Protein AF-A0A932Q8T8-F1 (afdb_monomer_lite)

Structure (mmCIF, N/CA/C/O backbone):
data_AF-A0A932Q8T8-F1
#
_entry.id   AF-A0A932Q8T8-F1
#
loop_
_atom_site.group_PDB
_atom_site.id
_atom_site.type_symbol
_atom_site.label_atom_id
_atom_site.label_alt_id
_atom_site.label_comp_id
_atom_site.label_asym_id
_atom_site.label_entity_id
_atom_site.label_seq_id
_atom_site.pdbx_PDB_ins_code
_atom_site.Cartn_x
_atom_site.Cartn_y
_atom_site.Cartn_z
_atom_site.occupan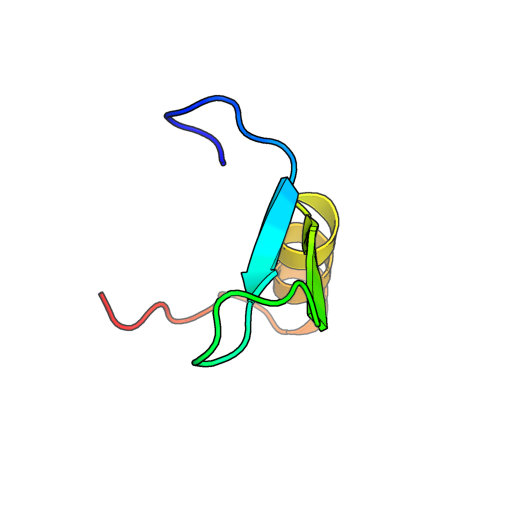cy
_atom_site.B_iso_or_equiv
_atom_site.auth_seq_id
_atom_site.auth_comp_id
_atom_site.auth_asym_id
_atom_site.auth_atom_id
_atom_site.pdbx_PDB_model_num
ATOM 1 N N . MET A 1 1 ? -9.314 2.572 -8.867 1.00 67.50 1 MET A N 1
ATOM 2 C CA . MET A 1 1 ? -8.360 3.647 -9.219 1.00 67.50 1 MET A CA 1
ATOM 3 C C . MET A 1 1 ? -8.439 4.025 -10.690 1.00 67.50 1 MET A C 1
ATOM 5 O O . MET A 1 1 ? -8.920 5.105 -10.974 1.00 67.50 1 MET A O 1
ATOM 9 N N . LEU A 1 2 ? -8.074 3.148 -11.632 1.00 82.81 2 LEU A N 1
ATOM 10 C CA . LEU A 1 2 ? -8.006 3.501 -13.060 1.00 82.81 2 LEU A CA 1
ATOM 11 C C . LEU A 1 2 ? -9.366 3.815 -13.715 1.00 82.81 2 LEU A C 1
ATOM 13 O O . LEU A 1 2 ? -9.552 4.917 -14.220 1.00 82.81 2 LEU A O 1
ATOM 17 N N . ALA A 1 3 ? -10.328 2.883 -13.660 1.00 90.06 3 ALA A N 1
ATOM 18 C CA . ALA A 1 3 ? -11.632 3.042 -14.323 1.00 90.06 3 ALA A CA 1
ATOM 19 C C . ALA A 1 3 ? -12.403 4.278 -13.826 1.00 90.06 3 ALA A C 1
ATOM 21 O O . ALA A 1 3 ? -12.962 5.031 -14.615 1.00 90.06 3 ALA A O 1
ATOM 22 N N . ASN A 1 4 ? -12.337 4.530 -12.516 1.00 93.19 4 ASN A N 1
ATOM 23 C CA . ASN A 1 4 ? -13.008 5.660 -11.868 1.00 93.19 4 ASN A CA 1
ATOM 24 C C . ASN A 1 4 ? -12.093 6.890 -11.683 1.00 93.19 4 ASN A C 1
ATOM 26 O O . ASN A 1 4 ? -12.485 7.833 -11.008 1.00 93.19 4 ASN A O 1
ATOM 30 N N . ARG A 1 5 ? -10.863 6.878 -12.225 1.00 92.19 5 ARG A N 1
ATOM 31 C CA . ARG A 1 5 ? -9.829 7.931 -12.061 1.00 92.19 5 ARG A CA 1
ATOM 32 C C . ARG A 1 5 ? -9.550 8.364 -10.607 1.00 92.19 5 ARG A C 1
ATOM 34 O O . ARG A 1 5 ? -9.193 9.506 -10.336 1.00 92.19 5 ARG A O 1
ATOM 41 N N . ILE A 1 6 ? -9.669 7.431 -9.670 1.00 93.88 6 ILE A N 1
ATOM 42 C CA . ILE A 1 6 ? -9.391 7.614 -8.241 1.00 93.88 6 ILE A CA 1
ATOM 43 C C . ILE A 1 6 ? -7.897 7.377 -7.975 1.00 93.88 6 ILE A C 1
ATOM 45 O O . ILE A 1 6 ? -7.388 6.316 -8.328 1.00 93.88 6 ILE A O 1
ATOM 49 N N . HIS A 1 7 ? -7.211 8.317 -7.319 1.00 93.62 7 HIS A N 1
ATOM 50 C CA . HIS A 1 7 ? -5.784 8.193 -6.958 1.00 93.62 7 HIS A CA 1
ATOM 51 C C . HIS A 1 7 ? -5.533 7.538 -5.595 1.00 93.62 7 HIS A C 1
ATOM 53 O O . HIS A 1 7 ? -4.461 6.977 -5.367 1.00 93.62 7 HIS A O 1
ATOM 59 N N . ALA A 1 8 ? -6.508 7.610 -4.692 1.00 96.31 8 ALA A N 1
ATOM 60 C CA . ALA A 1 8 ? -6.390 7.114 -3.331 1.00 96.31 8 ALA A CA 1
ATOM 61 C C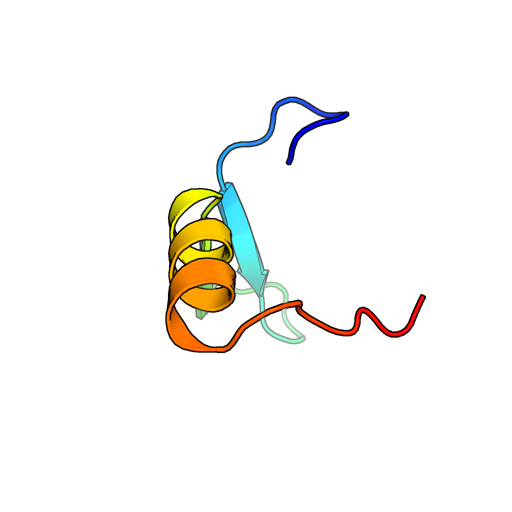 . ALA A 1 8 ? -7.742 6.617 -2.818 1.00 96.31 8 ALA A C 1
ATOM 63 O O . ALA A 1 8 ? -8.782 7.177 -3.163 1.00 96.31 8 ALA A O 1
ATOM 64 N N . ILE A 1 9 ? -7.719 5.567 -2.006 1.00 96.19 9 ILE A N 1
ATOM 65 C CA . ILE A 1 9 ? -8.901 4.969 -1.385 1.00 96.19 9 ILE A CA 1
ATOM 66 C C . ILE A 1 9 ? -8.673 4.955 0.133 1.00 96.19 9 ILE A C 1
ATOM 68 O O . ILE A 1 9 ? -7.621 4.474 0.565 1.00 96.19 9 ILE A O 1
ATOM 72 N N . PRO A 1 10 ? -9.603 5.480 0.953 1.00 97.19 10 PRO A N 1
ATOM 73 C CA . PRO A 1 10 ? -9.492 5.381 2.402 1.00 97.19 10 PRO A CA 1
ATOM 74 C C . PRO A 1 10 ? -9.710 3.933 2.851 1.00 97.19 10 PRO A C 1
ATOM 76 O O . PRO A 1 10 ? -10.622 3.255 2.380 1.00 97.19 10 PRO A O 1
ATOM 79 N N . ILE A 1 11 ? -8.881 3.477 3.783 1.00 97.56 11 ILE A N 1
ATOM 80 C CA . ILE A 1 11 ? -9.090 2.226 4.510 1.00 97.56 11 ILE A CA 1
ATOM 81 C C . ILE A 1 11 ? -9.864 2.595 5.768 1.00 97.56 11 ILE A C 1
ATOM 83 O O . ILE A 1 11 ? -9.442 3.483 6.514 1.00 97.56 11 ILE A O 1
ATOM 87 N N . VAL A 1 12 ? -10.999 1.938 5.980 1.00 98.44 12 VAL A N 1
ATOM 88 C CA . VAL A 1 12 ? -11.884 2.204 7.114 1.00 98.44 12 VAL A CA 1
ATOM 89 C C . VAL A 1 12 ? -12.032 0.973 7.999 1.00 98.44 12 VAL A C 1
ATOM 91 O O . VAL A 1 12 ? -11.899 -0.154 7.523 1.00 98.44 12 VAL A O 1
ATOM 94 N N . ASP A 1 13 ? -12.288 1.198 9.285 1.00 98.31 13 ASP A N 1
ATOM 95 C CA . ASP A 1 13 ? -12.696 0.146 10.217 1.00 98.31 13 ASP A CA 1
ATOM 96 C C . ASP A 1 13 ? -14.195 -0.201 10.076 1.00 98.31 13 ASP A C 1
ATOM 98 O O . ASP A 1 13 ? -14.912 0.337 9.226 1.00 98.31 13 ASP A O 1
ATOM 102 N N . SER A 1 14 ? -14.690 -1.109 10.924 1.00 98.25 14 SER A N 1
ATOM 103 C CA . SER A 1 14 ? -16.101 -1.526 10.946 1.00 98.25 14 SER A CA 1
ATOM 104 C C . SER A 1 14 ? -17.080 -0.408 11.320 1.00 98.25 14 SER A C 1
ATOM 106 O O . SER A 1 14 ? -18.268 -0.502 11.019 1.00 98.25 14 SER A O 1
ATOM 108 N N . GLU A 1 15 ? -16.603 0.647 11.977 1.00 98.50 15 GLU A N 1
ATOM 109 C CA . GLU A 1 15 ? -17.390 1.822 12.357 1.00 98.50 15 GLU A CA 1
ATOM 110 C C . GLU A 1 15 ? -17.256 2.959 11.323 1.00 98.50 15 GLU A C 1
ATOM 112 O O . GLU A 1 15 ? -17.691 4.080 11.578 1.00 98.50 15 GLU A O 1
ATOM 117 N N . HIS A 1 16 ? -16.691 2.675 10.141 1.00 97.69 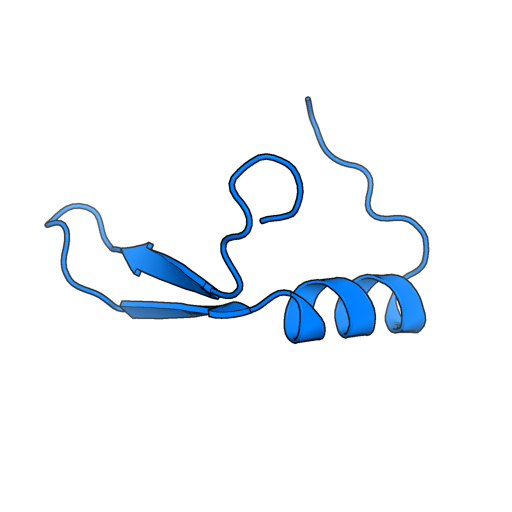16 HIS A N 1
ATOM 118 C CA . HIS A 1 16 ? -16.418 3.629 9.060 1.00 97.69 16 HIS A CA 1
ATOM 119 C C . HIS A 1 16 ? -15.438 4.755 9.431 1.00 97.69 16 HIS A C 1
ATOM 121 O O . HIS A 1 16 ? -15.398 5.793 8.762 1.00 97.69 16 HIS A O 1
ATOM 127 N N . ARG A 1 17 ? -14.607 4.574 10.463 1.00 98.38 17 ARG A N 1
ATOM 128 C CA . ARG A 1 17 ? -13.535 5.528 10.774 1.00 98.38 17 ARG A CA 1
ATOM 129 C C . ARG A 1 17 ? -12.340 5.270 9.870 1.00 98.38 17 ARG A C 1
ATOM 131 O O . ARG A 1 17 ? -11.963 4.125 9.639 1.00 98.38 17 ARG A O 1
ATOM 138 N N . ILE A 1 18 ? -11.724 6.340 9.369 1.00 98.31 18 ILE A N 1
ATOM 139 C CA . ILE A 1 18 ? -10.528 6.244 8.524 1.00 98.31 18 ILE A CA 1
ATOM 140 C C . ILE A 1 18 ? -9.347 5.794 9.383 1.00 98.31 18 ILE A C 1
ATOM 142 O O . ILE A 1 18 ? -8.953 6.491 10.316 1.00 98.31 18 ILE A O 1
ATOM 146 N N . ILE A 1 19 ? -8.760 4.657 9.021 1.00 98.44 19 ILE A N 1
ATOM 147 C CA . ILE A 1 19 ? -7.572 4.086 9.670 1.00 98.44 19 ILE A CA 1
ATOM 148 C C . ILE A 1 19 ? -6.338 4.096 8.760 1.00 98.44 19 ILE A C 1
ATOM 150 O O . ILE A 1 19 ? -5.242 3.754 9.193 1.00 98.44 19 ILE A O 1
ATOM 154 N N . GLY A 1 20 ? -6.491 4.495 7.497 1.00 98.12 20 GLY A N 1
ATOM 155 C CA . GLY A 1 20 ? -5.383 4.581 6.554 1.00 98.12 20 GLY A CA 1
ATOM 156 C C . GLY A 1 20 ? -5.811 5.028 5.163 1.00 98.12 2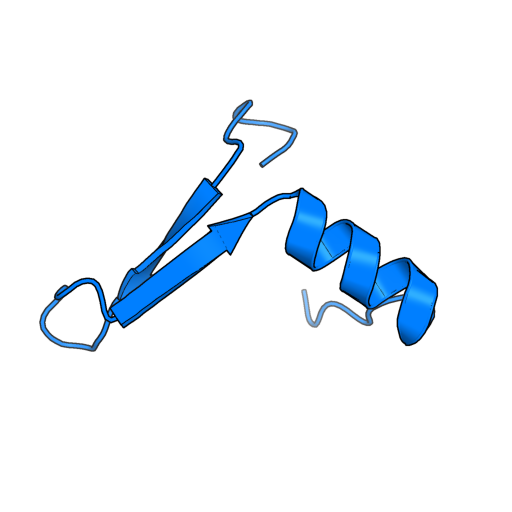0 GLY A C 1
ATOM 157 O O . GLY A 1 20 ? -6.983 5.299 4.903 1.00 98.12 20 GLY A O 1
ATOM 158 N N . ILE A 1 21 ? -4.839 5.099 4.254 1.00 97.62 21 ILE A N 1
ATOM 159 C CA . ILE A 1 21 ? -5.038 5.453 2.847 1.00 97.62 21 ILE A CA 1
ATOM 160 C C . ILE A 1 21 ? -4.220 4.485 1.992 1.00 97.62 21 ILE A C 1
ATOM 162 O O . ILE A 1 21 ? -3.046 4.262 2.271 1.00 97.62 21 ILE A O 1
ATOM 166 N N . LEU A 1 22 ? -4.831 3.946 0.937 1.00 96.31 22 LEU A N 1
ATOM 167 C CA . LEU A 1 22 ? -4.155 3.187 -0.111 1.00 96.31 22 LEU A CA 1
ATOM 168 C C . LEU A 1 22 ? -4.072 4.039 -1.379 1.00 96.31 22 LEU A C 1
ATOM 170 O O . LEU A 1 22 ? -5.107 4.428 -1.925 1.00 96.31 22 LEU A O 1
ATOM 174 N N . THR A 1 23 ? -2.863 4.318 -1.871 1.00 96.56 23 THR A N 1
ATOM 175 C CA . THR A 1 23 ? -2.648 5.091 -3.106 1.00 96.56 23 THR A CA 1
ATOM 176 C C . THR A 1 23 ? -2.265 4.205 -4.290 1.00 96.56 23 THR A C 1
ATOM 178 O O . THR A 1 23 ? -1.809 3.072 -4.127 1.00 96.56 23 THR A O 1
ATOM 181 N N . SER A 1 24 ? -2.418 4.719 -5.514 1.00 93.94 24 SER A N 1
ATOM 182 C CA . SER A 1 24 ? -1.962 4.015 -6.723 1.00 93.94 24 SER A CA 1
ATOM 183 C C . SER A 1 24 ? -0.454 3.759 -6.714 1.00 93.94 24 SER A C 1
ATOM 185 O O . SER A 1 24 ? 0.006 2.751 -7.246 1.00 93.94 24 SER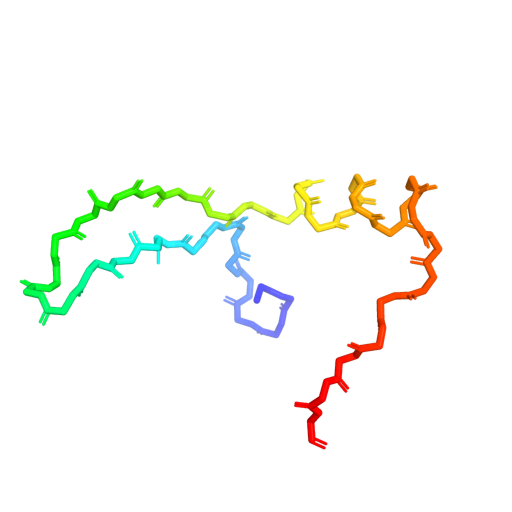 A O 1
ATOM 187 N N . THR A 1 25 ? 0.314 4.643 -6.073 1.00 94.75 25 THR A N 1
ATOM 188 C CA . THR A 1 25 ? 1.763 4.498 -5.902 1.00 94.75 25 THR A CA 1
ATOM 189 C C . THR A 1 25 ? 2.112 3.349 -4.962 1.00 94.75 25 THR A C 1
ATOM 191 O O . THR A 1 25 ? 3.069 2.627 -5.229 1.00 94.75 25 THR A O 1
ATOM 194 N N . ASP A 1 26 ? 1.333 3.133 -3.897 1.00 94.62 26 ASP A N 1
ATOM 195 C CA . ASP A 1 26 ? 1.543 1.996 -2.994 1.00 94.62 26 ASP A CA 1
ATOM 196 C C . ASP A 1 26 ? 1.354 0.663 -3.727 1.00 94.62 26 ASP A C 1
ATOM 198 O O . ASP A 1 26 ? 2.175 -0.240 -3.570 1.00 94.62 26 ASP A O 1
ATOM 202 N N . ILE A 1 27 ? 0.330 0.570 -4.586 1.00 92.50 27 ILE A N 1
ATOM 203 C CA . ILE A 1 27 ? 0.088 -0.609 -5.432 1.00 92.50 27 ILE A CA 1
ATOM 204 C C . ILE A 1 27 ? 1.258 -0.824 -6.395 1.00 92.50 27 ILE A C 1
ATOM 206 O O . ILE A 1 27 ? 1.787 -1.930 -6.479 1.00 92.50 27 ILE A O 1
ATOM 210 N N . LEU A 1 28 ? 1.705 0.228 -7.091 1.00 92.88 28 LEU A N 1
ATOM 211 C CA . LEU A 1 28 ? 2.837 0.129 -8.015 1.00 92.88 28 LEU A CA 1
ATOM 212 C C . LEU A 1 28 ? 4.106 -0.344 -7.294 1.00 92.88 28 LEU A C 1
ATOM 214 O O . LEU A 1 28 ? 4.794 -1.242 -7.776 1.00 92.88 28 LEU A O 1
ATOM 218 N N . ARG A 1 29 ? 4.393 0.228 -6.119 1.00 94.25 29 ARG A N 1
ATOM 219 C CA . ARG A 1 29 ? 5.534 -0.167 -5.288 1.00 94.25 29 ARG A CA 1
ATOM 220 C C . ARG A 1 29 ? 5.438 -1.638 -4.887 1.00 94.25 29 ARG A C 1
ATOM 222 O O . ARG A 1 29 ? 6.437 -2.344 -4.983 1.00 94.25 29 ARG A O 1
ATOM 229 N N . ALA A 1 30 ? 4.254 -2.106 -4.491 1.00 92.62 30 ALA A N 1
ATOM 230 C CA . ALA A 1 30 ? 4.037 -3.500 -4.122 1.00 92.62 30 ALA A CA 1
ATOM 231 C C . ALA A 1 30 ? 4.296 -4.461 -5.293 1.00 92.62 30 ALA A C 1
ATOM 233 O O . ALA A 1 30 ? 4.995 -5.452 -5.093 1.00 92.62 30 ALA A O 1
ATOM 234 N N . VAL A 1 31 ? 3.814 -4.142 -6.502 1.00 92.56 31 VAL A N 1
ATOM 235 C CA . VAL A 1 31 ? 4.044 -4.951 -7.717 1.00 92.56 31 VAL A CA 1
ATOM 236 C C . VAL A 1 31 ? 5.530 -5.012 -8.075 1.00 92.56 31 VAL A C 1
ATOM 238 O O . VAL A 1 31 ? 6.056 -6.077 -8.385 1.00 92.56 31 VAL A O 1
ATOM 241 N N . VAL A 1 32 ? 6.230 -3.876 -8.012 1.00 94.62 32 VAL A N 1
ATOM 242 C CA . VAL A 1 32 ? 7.666 -3.819 -8.330 1.00 94.62 32 VAL A CA 1
ATOM 243 C C . VAL A 1 32 ? 8.493 -4.622 -7.322 1.00 94.62 32 VAL A C 1
ATOM 245 O O . VAL A 1 32 ? 9.470 -5.257 -7.705 1.00 94.62 32 VAL A O 1
ATOM 248 N N . GLN A 1 33 ? 8.115 -4.600 -6.043 1.00 93.62 33 GLN A N 1
ATOM 249 C CA . GLN A 1 33 ? 8.877 -5.254 -4.976 1.00 93.62 33 GLN A CA 1
ATOM 250 C C . GLN A 1 33 ? 8.564 -6.745 -4.818 1.00 93.62 33 GLN A C 1
ATOM 252 O O . GLN A 1 33 ? 9.460 -7.507 -4.470 1.00 93.62 33 GLN A O 1
ATOM 257 N N . ASN A 1 34 ? 7.316 -7.159 -5.047 1.00 89.56 34 ASN A N 1
ATOM 258 C CA . ASN A 1 34 ? 6.844 -8.509 -4.715 1.00 89.56 34 ASN A CA 1
ATOM 259 C C . ASN A 1 34 ? 6.442 -9.330 -5.949 1.00 89.56 34 ASN A C 1
ATOM 261 O O . ASN A 1 34 ? 6.053 -10.486 -5.811 1.00 89.56 34 ASN A O 1
ATOM 265 N N . GLY A 1 35 ? 6.556 -8.761 -7.152 1.00 84.00 35 GLY A N 1
ATOM 266 C CA . GLY A 1 35 ? 6.110 -9.400 -8.384 1.00 84.00 35 GLY A CA 1
ATOM 267 C C . GLY A 1 35 ? 4.599 -9.255 -8.614 1.00 84.00 35 GLY A C 1
ATOM 268 O O . GLY A 1 35 ? 3.938 -8.433 -7.972 1.00 84.00 35 GLY A O 1
ATOM 269 N N . PRO A 1 36 ? 4.040 -10.009 -9.577 1.00 83.81 36 PRO A N 1
ATOM 270 C CA . PRO A 1 36 ? 2.618 -9.954 -9.894 1.00 83.81 36 PRO A CA 1
ATOM 271 C C .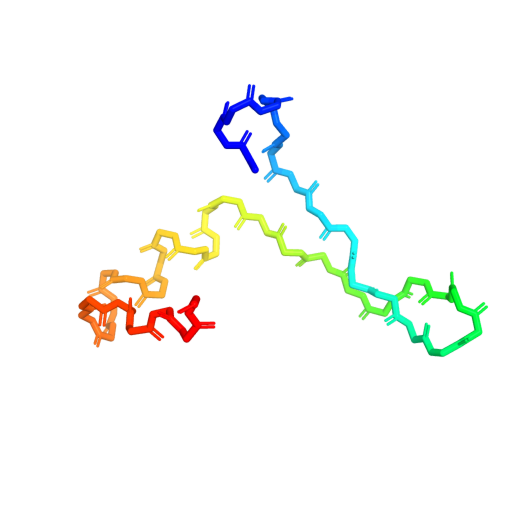 PRO A 1 36 ? 1.768 -10.238 -8.652 1.00 83.81 36 PRO A C 1
ATOM 273 O O . PRO A 1 36 ? 1.954 -11.251 -7.984 1.00 83.81 36 PRO A O 1
ATOM 276 N N . ILE A 1 37 ? 0.827 -9.342 -8.351 1.00 82.56 37 ILE A N 1
ATOM 277 C CA . ILE A 1 37 ? -0.124 -9.546 -7.257 1.00 82.56 37 ILE A CA 1
ATOM 278 C C . ILE A 1 37 ? -1.210 -10.493 -7.767 1.00 82.56 37 ILE A C 1
ATOM 280 O O . ILE A 1 37 ? -1.948 -10.142 -8.690 1.00 82.56 37 ILE A O 1
ATOM 284 N N . GLU A 1 38 ? -1.329 -11.671 -7.159 1.00 83.12 38 GLU A N 1
ATOM 285 C CA . GLU A 1 38 ? -2.506 -12.518 -7.346 1.00 83.12 38 GLU A CA 1
ATOM 286 C C . GLU A 1 38 ? -3.696 -11.864 -6.643 1.00 83.12 38 GLU A C 1
ATOM 288 O O . GLU A 1 38 ? -3.791 -11.809 -5.415 1.00 83.12 38 GLU A O 1
ATOM 293 N N . LEU A 1 39 ? -4.593 -11.306 -7.451 1.00 77.00 39 LEU A N 1
ATOM 294 C CA . LEU A 1 39 ? -5.867 -10.794 -6.981 1.00 77.00 39 LEU A CA 1
ATOM 295 C C . LEU A 1 39 ? -6.862 -11.950 -7.000 1.00 77.00 39 LEU A C 1
ATOM 297 O O . LEU A 1 39 ? -7.139 -12.520 -8.052 1.00 77.00 39 LEU A O 1
ATOM 301 N N . TRP A 1 40 ? -7.387 -12.281 -5.826 1.00 71.81 40 TRP A N 1
ATOM 302 C CA . TRP A 1 40 ? -8.466 -13.245 -5.655 1.00 71.81 40 TRP A CA 1
ATOM 303 C C . TRP A 1 40 ? -9.767 -12.554 -6.078 1.00 71.81 40 TRP A C 1
ATOM 305 O O . TRP A 1 40 ? -10.448 -11.946 -5.251 1.00 71.81 40 TRP A O 1
ATOM 315 N N . VAL A 1 41 ? -10.025 -12.540 -7.386 1.00 59.78 41 VAL A N 1
ATOM 316 C CA . VAL A 1 41 ? -11.259 -12.027 -8.008 1.00 59.78 41 VAL A CA 1
ATOM 317 C C . VAL A 1 41 ? -12.207 -13.161 -8.347 1.00 59.78 41 VAL A C 1
ATOM 319 O O . VAL A 1 41 ? -11.715 -14.222 -8.787 1.00 59.78 41 VAL A O 1
#

pLDDT: mean 91.3, std 8.84, range [59.78, 98.5]

Foldseek 3Di:
DPVVPDQKDFDADPVRHGPGIDGPVNVVVCCVVPNDDDDPD

Radius of gyration: 12.09 Å; chains: 1; bounding box: 26×21×27 Å

Secondary structure (DSSP, 8-state):
-TTTT-SEEEEE-TT--EEEEEEHHHHHHHHHHH-S-----

Sequence (41 aa):
MLANRIHAIPIVDSEHRIIGILTSTDILRAVVQNGPIELWV